Protein AF-A0A9K3M0X9-F1 (afdb_monomer_lite)

pLDDT: mean 77.63, std 12.57, range [40.56, 91.12]

Foldseek 3Di:
DDDPDPPPPVVVVVVVVVVVVVVVVVVCVVCVVVVNDDQPQQDLVNLVVLLVVLVVVLVVLVVDPDDPVVSVVVNVVSVVVNVSSVVSNVPDPVNVVVVVVVD

Radius of gyration: 21.82 Å; chains: 1; bounding box: 46×40×67 Å

Sequence (103 aa):
MNSWTGDHCPNHTLKELESMESSQKKLEKSLVQNGIPVSEDIPYEVAKDKIAEITESMKELASADMDPYAMEKKYNCLEEELAKYSNALMLTDEYAEEQNCIE

Secondary structure (DSSP, 8-state):
---------HHHHHHHHHHHHHHHHHHHHHHHHTT-PPPP---HHHHHHHHHHHHHHHHHHHHS---HHHHHHHHHHHHHHHHHHHHHHHTSHHHHHHHHHH-

Organism: NCBI:txid303405

Structure (mmCIF, N/CA/C/O backbone):
data_AF-A0A9K3M0X9-F1
#
_entry.id   AF-A0A9K3M0X9-F1
#
loop_
_atom_site.group_PDB
_atom_site.id
_atom_site.type_symbol
_atom_site.label_atom_id
_atom_site.label_alt_id
_atom_site.label_comp_id
_atom_site.label_asym_id
_atom_site.label_entity_id
_atom_site.label_seq_id
_atom_site.pdbx_PDB_ins_code
_atom_site.Cartn_x
_atom_site.Cartn_y
_atom_site.Cartn_z
_atom_site.occupancy
_atom_site.B_iso_or_equiv
_atom_site.auth_seq_id
_atom_site.auth_comp_id
_atom_site.auth_asym_id
_atom_site.auth_atom_id
_atom_site.pdbx_PDB_model_num
ATOM 1 N N . MET A 1 1 ? -32.150 -20.956 42.446 1.00 42.81 1 MET A N 1
ATOM 2 C CA . MET A 1 1 ? -31.433 -19.666 42.482 1.00 42.81 1 MET A CA 1
ATOM 3 C C . MET A 1 1 ? -30.348 -19.727 41.429 1.00 42.81 1 MET A C 1
ATOM 5 O O . MET A 1 1 ? -29.557 -20.656 41.489 1.00 42.81 1 MET A O 1
ATOM 9 N N . ASN A 1 2 ? -30.437 -18.853 40.423 1.00 40.56 2 ASN A N 1
ATOM 10 C CA . ASN A 1 2 ? -29.345 -18.141 39.742 1.00 40.56 2 ASN A CA 1
ATOM 11 C C . ASN A 1 2 ? -29.941 -17.510 38.479 1.00 40.56 2 ASN A C 1
ATOM 13 O O . ASN A 1 2 ? -30.257 -18.189 37.507 1.00 40.56 2 ASN A O 1
ATOM 17 N N . SER A 1 3 ? -30.187 -16.205 38.579 1.00 41.44 3 SER A N 1
ATOM 18 C CA . SER A 1 3 ? -30.777 -15.342 37.563 1.00 41.44 3 SER A CA 1
ATOM 19 C C . SER A 1 3 ? -29.818 -15.172 36.388 1.00 41.44 3 SER A C 1
ATOM 21 O O . SER A 1 3 ? -28.817 -14.467 36.497 1.00 41.44 3 SER A O 1
ATOM 23 N N . TRP A 1 4 ? -30.133 -15.811 35.270 1.00 48.53 4 TRP A N 1
ATOM 24 C CA . TRP A 1 4 ? -29.482 -15.579 33.988 1.00 48.53 4 TRP A CA 1
ATOM 25 C C . TRP A 1 4 ? -30.453 -14.838 33.080 1.00 48.53 4 TRP A C 1
ATOM 27 O O . TRP A 1 4 ? -31.177 -15.473 32.331 1.00 48.53 4 TRP A O 1
ATOM 37 N N . THR A 1 5 ? -30.473 -13.513 33.175 1.00 51.44 5 THR A N 1
ATOM 38 C CA . THR A 1 5 ? -30.858 -12.605 32.084 1.00 51.44 5 THR A CA 1
ATOM 39 C C . THR A 1 5 ? -30.272 -11.243 32.435 1.00 51.44 5 THR A C 1
ATOM 41 O O . THR A 1 5 ? -30.947 -10.376 32.984 1.00 51.44 5 THR A O 1
ATOM 44 N N . GLY A 1 6 ? -28.967 -11.083 32.213 1.00 51.97 6 GLY A N 1
ATOM 45 C CA . GLY A 1 6 ? -28.416 -9.744 32.073 1.00 51.97 6 GLY A CA 1
ATOM 46 C C . GLY A 1 6 ? -29.004 -9.165 30.794 1.00 51.97 6 GLY A C 1
ATOM 47 O O . GLY A 1 6 ? -28.672 -9.641 29.712 1.00 51.97 6 GLY A O 1
ATOM 48 N N . ASP A 1 7 ? -29.920 -8.211 30.938 1.00 50.78 7 ASP A N 1
ATOM 49 C CA . ASP A 1 7 ? -30.425 -7.332 29.884 1.00 50.78 7 ASP A CA 1
ATOM 50 C C . ASP A 1 7 ? -29.251 -6.632 29.180 1.00 50.78 7 ASP A C 1
ATOM 52 O O . ASP A 1 7 ? -28.892 -5.495 29.484 1.00 50.78 7 ASP A O 1
ATOM 56 N N . HIS A 1 8 ? -28.609 -7.315 28.237 1.00 56.38 8 HIS A N 1
ATOM 57 C CA . HIS A 1 8 ? -27.693 -6.685 27.301 1.00 56.38 8 HIS A CA 1
ATOM 58 C C . HIS A 1 8 ? -28.534 -6.181 26.128 1.00 56.38 8 HIS A C 1
ATOM 60 O O . HIS A 1 8 ? -28.677 -6.832 25.095 1.00 56.38 8 HIS A O 1
ATOM 66 N N . CYS A 1 9 ? -29.198 -5.045 26.346 1.00 53.25 9 CYS A N 1
ATOM 67 C CA . CYS A 1 9 ? -29.988 -4.383 25.318 1.00 53.25 9 CYS A CA 1
ATOM 68 C C . CYS A 1 9 ? -29.078 -4.043 24.124 1.00 53.25 9 CYS A C 1
ATOM 70 O O . CYS A 1 9 ? -28.133 -3.273 24.304 1.00 53.25 9 CYS A O 1
ATOM 72 N N . PRO A 1 10 ? -29.380 -4.504 22.895 1.00 62.25 10 PRO A N 1
ATOM 73 C CA . PRO A 1 10 ? -28.562 -4.221 21.708 1.00 62.25 10 PRO A CA 1
ATOM 74 C C . PRO A 1 10 ? -28.445 -2.720 21.398 1.00 62.25 10 PRO A C 1
ATOM 76 O O . PRO A 1 10 ? -27.573 -2.295 20.658 1.00 62.25 10 PRO A O 1
ATOM 79 N N . ASN A 1 11 ? -29.299 -1.880 21.986 1.00 64.06 11 ASN A N 1
ATOM 80 C CA . ASN A 1 11 ? -29.210 -0.427 21.857 1.00 64.06 11 ASN A CA 1
ATOM 81 C C . ASN A 1 11 ? -28.043 0.182 22.667 1.00 64.06 11 ASN A C 1
ATOM 83 O O . ASN A 1 11 ? -27.496 1.210 22.282 1.00 64.06 11 ASN A O 1
ATOM 87 N N . HIS A 1 12 ? -27.638 -0.450 23.777 1.00 71.75 12 HIS A N 1
ATOM 88 C CA . HIS A 1 12 ? -26.486 -0.004 24.570 1.00 71.75 12 HIS A CA 1
ATOM 89 C C . HIS A 1 12 ? -25.178 -0.216 23.805 1.00 71.75 12 HIS A C 1
ATOM 91 O O . HIS A 1 12 ? -24.373 0.704 23.700 1.00 71.75 12 HIS A O 1
ATOM 97 N N . THR A 1 13 ? -25.016 -1.397 23.204 1.00 77.38 13 THR A N 1
ATOM 98 C CA . THR A 1 13 ? -23.829 -1.745 22.413 1.00 77.38 13 THR A CA 1
ATOM 99 C C . THR A 1 13 ? -23.699 -0.873 21.170 1.00 77.38 13 THR A C 1
ATOM 101 O O . THR A 1 13 ? -22.609 -0.401 20.868 1.00 77.38 13 THR A O 1
ATOM 104 N N . LEU A 1 14 ? -24.810 -0.577 20.487 1.00 81.38 14 LEU A N 1
ATOM 105 C CA . LEU A 1 14 ? -24.815 0.347 19.347 1.00 81.38 14 LEU A CA 1
ATOM 106 C C . LEU A 1 14 ? -24.364 1.759 19.744 1.00 81.38 14 LEU A C 1
ATOM 108 O O . LEU A 1 14 ? -23.611 2.398 19.013 1.00 81.38 14 LEU A O 1
ATOM 112 N N . LYS A 1 15 ? -24.786 2.234 20.919 1.00 82.69 15 LYS A N 1
ATOM 113 C CA . LYS A 1 15 ? -24.421 3.561 21.423 1.00 82.69 15 LYS A CA 1
ATOM 114 C C . LYS A 1 15 ? -22.957 3.643 21.864 1.00 82.69 15 LYS A C 1
ATOM 116 O O . LYS A 1 15 ? -22.315 4.673 21.667 1.00 82.69 15 LYS A O 1
ATOM 121 N N . GLU A 1 16 ? -22.422 2.572 22.447 1.00 83.75 16 GLU A N 1
ATOM 122 C CA . GLU A 1 16 ? -20.989 2.466 22.740 1.00 83.75 16 GLU A CA 1
ATOM 123 C C . GLU A 1 16 ? -20.155 2.470 21.457 1.00 83.75 16 GLU A C 1
ATOM 125 O O . GLU A 1 16 ? -19.201 3.241 21.371 1.00 83.75 16 GLU A O 1
ATOM 130 N N . LEU A 1 17 ? -20.558 1.706 20.436 1.00 84.38 17 LEU A N 1
ATOM 131 C CA . LEU A 1 17 ? -19.883 1.683 19.135 1.00 84.38 17 LEU A CA 1
ATOM 132 C C . LEU A 1 17 ? -19.846 3.070 18.478 1.00 84.38 17 LEU A C 1
ATOM 134 O O . LEU A 1 17 ? -18.783 3.515 18.053 1.00 84.38 17 LEU A O 1
ATOM 138 N N . GLU A 1 18 ? -20.968 3.794 18.467 1.00 85.44 18 GLU A N 1
ATOM 139 C CA . GLU A 1 18 ? -21.030 5.163 17.932 1.00 85.44 18 GLU A CA 1
ATOM 140 C C . GLU A 1 18 ? -20.097 6.121 18.701 1.00 85.44 18 GLU A C 1
ATOM 142 O O . GLU A 1 18 ? -19.399 6.956 18.114 1.00 85.44 18 GLU A O 1
ATOM 147 N N . SER A 1 19 ? -20.032 5.987 20.030 1.00 83.81 19 SER A N 1
ATOM 148 C CA . SER A 1 19 ? -19.137 6.789 20.870 1.00 83.81 19 SER A CA 1
ATOM 149 C C . SER A 1 19 ? -17.658 6.490 20.602 1.00 83.81 19 SER A C 1
ATOM 151 O O . SER A 1 19 ? -16.830 7.412 20.580 1.00 83.81 19 SER A O 1
ATOM 153 N N . MET A 1 20 ? -17.313 5.219 20.392 1.00 85.44 20 MET A N 1
ATOM 154 C CA . MET A 1 20 ? -15.955 4.789 20.055 1.00 85.44 20 MET A CA 1
ATOM 155 C C . MET A 1 20 ? -15.549 5.306 18.670 1.00 85.44 20 MET A C 1
ATOM 157 O O . MET A 1 20 ? -14.510 5.956 18.557 1.00 85.44 20 MET A O 1
ATOM 161 N N . GLU A 1 21 ? -16.406 5.154 17.657 1.00 86.19 21 GLU A N 1
ATOM 162 C CA . GLU A 1 21 ? -16.163 5.654 16.296 1.00 86.19 21 GLU A CA 1
ATOM 163 C C . GLU A 1 21 ? -15.968 7.183 16.277 1.00 86.19 21 GLU A C 1
ATOM 165 O O . GLU A 1 21 ? -15.050 7.714 15.645 1.00 86.19 21 GLU A O 1
ATOM 170 N N . SER A 1 22 ? -16.799 7.922 17.020 1.00 83.81 22 SER A N 1
ATOM 171 C CA . SER A 1 22 ? -16.670 9.380 17.139 1.00 83.81 22 SER A CA 1
ATOM 172 C C . SER A 1 22 ? -15.344 9.794 17.782 1.00 83.81 22 SER A C 1
ATOM 174 O O . SER A 1 22 ? -14.745 10.805 17.402 1.00 83.81 22 SER A O 1
ATOM 176 N N . SER A 1 23 ? -14.874 9.019 18.760 1.00 86.06 23 SER A N 1
ATOM 177 C CA . SER A 1 23 ? -13.606 9.268 19.448 1.00 86.06 23 SER A CA 1
ATOM 178 C C . SER A 1 23 ? -12.414 8.963 18.542 1.00 86.06 23 SER A C 1
ATOM 180 O O . SER A 1 23 ? -11.508 9.791 18.446 1.00 86.06 23 SER A O 1
ATOM 182 N N . GLN A 1 24 ? -12.463 7.850 17.806 1.00 85.12 24 GLN A N 1
ATOM 183 C CA . GLN A 1 24 ? -11.462 7.480 16.808 1.00 85.12 24 GLN A CA 1
ATOM 184 C C . GLN A 1 24 ? -11.299 8.581 15.752 1.00 85.12 24 GLN A C 1
ATOM 186 O O . GLN A 1 24 ? -10.210 9.128 15.602 1.00 85.12 24 GLN A O 1
ATOM 191 N N . LYS A 1 25 ? -12.395 9.035 15.128 1.00 83.50 25 LYS A N 1
ATOM 192 C CA . LYS A 1 25 ? -12.357 10.108 14.113 1.00 83.50 25 LYS A CA 1
ATOM 193 C C . LYS A 1 25 ? -11.764 11.419 14.629 1.00 83.50 25 LYS A C 1
ATOM 195 O O . LYS A 1 25 ? -11.170 12.183 13.868 1.00 83.50 25 LYS A O 1
ATOM 200 N N . LYS A 1 26 ? -11.968 11.746 15.910 1.00 87.88 26 LYS A N 1
ATOM 201 C CA . LYS A 1 26 ? -11.376 12.948 16.524 1.00 87.88 26 LYS A CA 1
ATOM 202 C C . LYS A 1 26 ? -9.869 12.795 16.682 1.00 87.88 26 LYS A C 1
ATOM 204 O O . LYS A 1 26 ? -9.146 13.731 16.357 1.00 87.88 26 LYS A O 1
ATOM 209 N N . LEU A 1 27 ? -9.415 11.631 17.141 1.00 85.38 27 LEU A N 1
ATOM 210 C CA . LEU A 1 27 ? -7.994 11.326 17.280 1.00 85.38 27 LEU A CA 1
ATOM 211 C C . LEU A 1 27 ? -7.297 11.320 15.919 1.00 85.38 27 LEU A C 1
ATOM 213 O O . LEU A 1 27 ? -6.281 11.990 15.773 1.00 85.38 27 LEU A O 1
ATOM 217 N N . GLU A 1 28 ? -7.883 10.678 14.909 1.00 83.62 28 GLU A N 1
ATOM 218 C CA . GLU A 1 28 ? -7.367 10.680 13.535 1.00 83.62 28 GLU A CA 1
ATOM 219 C C . GLU A 1 28 ? -7.209 12.107 12.999 1.00 83.62 28 GLU A C 1
ATOM 221 O O . GLU A 1 28 ? -6.144 12.484 12.511 1.00 83.62 28 GLU A O 1
ATOM 226 N N . LYS A 1 29 ? -8.234 12.954 13.170 1.00 83.19 29 LYS A N 1
ATOM 227 C CA . LYS A 1 29 ? -8.156 14.373 12.791 1.00 83.19 29 LYS A CA 1
ATOM 228 C C . LYS A 1 29 ? -7.040 15.109 13.521 1.00 83.19 29 LYS A C 1
ATOM 230 O O . LYS A 1 29 ? -6.340 15.901 12.896 1.00 83.19 29 LYS A O 1
ATOM 235 N N . SER A 1 30 ? -6.873 14.877 14.822 1.00 82.06 30 SER A N 1
ATOM 236 C CA . SER A 1 30 ? -5.798 15.497 15.597 1.00 82.06 30 SER A CA 1
ATOM 237 C C . SER A 1 30 ? -4.417 15.019 15.149 1.00 82.06 30 SER A C 1
ATOM 239 O O . SER A 1 30 ? -3.516 15.844 15.037 1.00 82.06 30 SER A O 1
ATOM 241 N N . LEU A 1 31 ? -4.241 13.735 14.842 1.00 84.88 31 LEU A N 1
ATOM 242 C CA . LEU A 1 31 ? -2.983 13.192 14.325 1.00 84.88 31 LEU A CA 1
ATOM 243 C C . LEU A 1 31 ? -2.617 13.834 12.981 1.00 84.88 31 LEU A C 1
ATOM 245 O O . LEU A 1 31 ? -1.526 14.391 12.851 1.00 84.88 31 LEU A O 1
ATOM 249 N N . VAL A 1 32 ? -3.572 13.891 12.044 1.00 81.69 32 VAL A N 1
ATOM 250 C CA . VAL A 1 32 ? -3.390 14.550 10.740 1.00 81.69 32 VAL A CA 1
ATOM 251 C C . VAL A 1 32 ? -3.074 16.041 10.906 1.00 81.69 32 VAL A C 1
ATOM 253 O O . VAL A 1 32 ? -2.166 16.554 10.256 1.00 81.69 32 VAL A O 1
ATOM 256 N N . GLN A 1 33 ? -3.765 16.746 11.810 1.00 84.12 33 GLN A N 1
ATOM 257 C CA . GLN A 1 33 ? -3.493 18.161 12.107 1.00 84.12 33 GLN A CA 1
ATOM 258 C C . GLN A 1 33 ? -2.089 18.404 12.679 1.00 84.12 33 GLN A C 1
ATOM 260 O O . GLN A 1 33 ? -1.526 19.472 12.456 1.00 84.12 33 GLN A O 1
ATOM 265 N N . ASN A 1 34 ? -1.521 17.430 13.394 1.00 85.56 34 ASN A N 1
ATOM 266 C CA . ASN A 1 34 ? -0.157 17.492 13.927 1.00 85.56 34 ASN A CA 1
ATOM 267 C C . ASN A 1 34 ? 0.897 16.966 12.935 1.00 85.56 34 ASN A C 1
ATOM 269 O O . ASN A 1 34 ? 2.063 16.832 13.297 1.00 85.56 34 ASN A O 1
ATOM 273 N N . GLY A 1 35 ? 0.505 16.677 11.689 1.00 75.88 35 GLY A N 1
ATOM 274 C CA . GLY A 1 35 ? 1.409 16.188 10.649 1.00 75.88 35 GLY A CA 1
ATOM 275 C C . GLY A 1 35 ? 1.840 14.732 10.832 1.0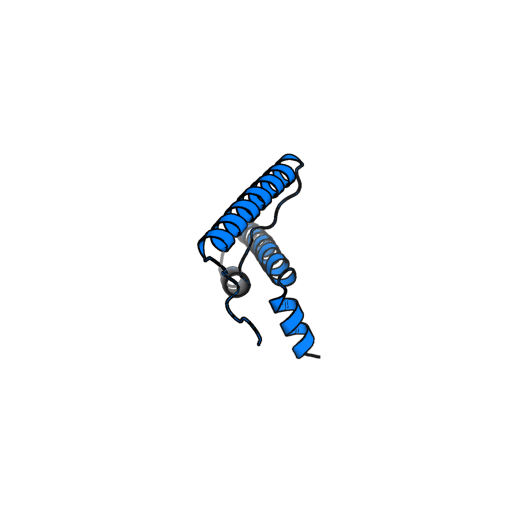0 75.88 35 GLY A C 1
ATOM 276 O O . GLY A 1 35 ? 2.798 14.308 10.192 1.00 75.88 35 GLY A O 1
ATOM 277 N N . ILE A 1 36 ? 1.156 13.969 11.690 1.00 76.75 36 ILE A N 1
ATOM 278 C CA . ILE A 1 36 ? 1.385 12.533 11.845 1.00 76.75 36 ILE A CA 1
ATOM 279 C C . ILE A 1 36 ? 0.485 11.820 10.827 1.00 76.75 36 ILE A C 1
ATOM 281 O O . ILE A 1 36 ? -0.742 11.930 10.933 1.00 76.75 36 ILE A O 1
ATOM 285 N N . PRO A 1 37 ? 1.053 11.116 9.832 1.00 70.44 37 PRO A N 1
ATOM 286 C CA . PRO A 1 37 ? 0.255 10.363 8.880 1.00 70.44 37 PRO A CA 1
ATOM 287 C C . PRO A 1 37 ? -0.447 9.222 9.617 1.00 70.44 37 PRO A C 1
ATOM 289 O O . PRO A 1 37 ? 0.193 8.374 10.235 1.00 70.44 37 PRO A O 1
ATOM 292 N N . VAL A 1 38 ? -1.774 9.223 9.565 1.00 67.44 38 VAL A N 1
ATOM 293 C CA . VAL A 1 38 ? -2.581 8.085 10.001 1.00 67.44 38 VAL A CA 1
ATOM 294 C C . VAL A 1 38 ? -2.611 7.116 8.831 1.00 67.44 38 VAL A C 1
ATOM 296 O O . VAL A 1 38 ? -3.059 7.488 7.746 1.00 67.44 38 VAL A O 1
ATOM 299 N N . SER A 1 39 ? -2.077 5.911 9.031 1.00 67.38 39 SER A N 1
ATOM 300 C CA . SER A 1 39 ? -2.195 4.860 8.023 1.00 67.38 39 SER A CA 1
ATOM 301 C C . SER A 1 39 ? -3.672 4.524 7.850 1.00 67.38 39 SER A C 1
ATOM 303 O O . SER A 1 39 ? -4.396 4.404 8.838 1.00 67.38 39 SER A O 1
ATOM 305 N N . GLU A 1 40 ? -4.122 4.417 6.604 1.00 67.50 40 GLU A N 1
ATOM 306 C CA . GLU A 1 40 ? -5.474 3.947 6.315 1.00 67.50 40 GLU A CA 1
ATOM 307 C C . GLU A 1 40 ? -5.621 2.517 6.847 1.00 67.50 40 GLU A C 1
ATOM 309 O O . GLU A 1 40 ? -4.683 1.722 6.754 1.00 67.50 40 GLU A O 1
ATOM 314 N N . ASP A 1 41 ? -6.788 2.206 7.411 1.00 70.62 41 ASP A N 1
ATOM 315 C CA . ASP A 1 41 ? -7.133 0.843 7.800 1.00 70.62 41 ASP A CA 1
ATOM 316 C C . ASP A 1 41 ? -7.348 0.026 6.519 1.00 70.62 41 ASP A C 1
ATOM 318 O O . ASP A 1 41 ? -8.393 0.109 5.867 1.00 70.62 41 ASP A O 1
ATOM 322 N N . ILE A 1 42 ? -6.288 -0.651 6.077 1.00 77.12 42 ILE A N 1
ATOM 323 C CA . ILE A 1 42 ? -6.287 -1.480 4.875 1.00 77.12 42 ILE A CA 1
ATOM 324 C C . ILE A 1 42 ? -6.448 -2.929 5.340 1.00 77.12 42 ILE A C 1
ATOM 326 O O . ILE A 1 42 ? -5.528 -3.456 5.967 1.00 77.12 42 ILE A O 1
ATOM 330 N N . PRO A 1 43 ? -7.570 -3.596 5.011 1.00 78.31 43 PRO A N 1
ATOM 331 C CA . PRO A 1 43 ? -7.770 -4.993 5.375 1.00 78.31 43 PRO A CA 1
ATOM 332 C C . PRO A 1 43 ? -6.652 -5.882 4.822 1.00 78.31 43 PRO A C 1
ATOM 334 O O . PRO A 1 43 ? -6.231 -5.693 3.678 1.00 78.31 43 PRO A O 1
ATOM 337 N N . TYR A 1 44 ? -6.230 -6.887 5.596 1.00 75.81 44 TYR A N 1
ATOM 338 C CA . TYR A 1 44 ? -5.141 -7.806 5.239 1.00 75.81 44 TYR A CA 1
ATOM 339 C C . TYR A 1 44 ? -5.289 -8.386 3.819 1.00 75.81 44 TYR A C 1
ATOM 341 O O . TYR A 1 44 ? -4.373 -8.281 3.004 1.00 75.81 44 TYR A O 1
ATOM 349 N N . GLU A 1 45 ? -6.471 -8.911 3.478 1.00 79.31 45 GLU A N 1
ATOM 350 C CA . GLU A 1 45 ? -6.737 -9.498 2.154 1.00 79.31 45 GLU A CA 1
ATOM 351 C C . GLU A 1 45 ? -6.587 -8.470 1.022 1.00 79.31 45 GLU A C 1
ATOM 353 O O . GLU A 1 45 ? -5.984 -8.744 -0.012 1.00 79.31 45 GLU A O 1
ATOM 358 N N . VAL A 1 46 ? -7.057 -7.238 1.247 1.00 80.75 46 VAL A N 1
ATOM 359 C CA . VAL A 1 46 ? -6.950 -6.148 0.266 1.00 80.75 46 VAL A CA 1
ATOM 360 C C . VAL A 1 46 ? -5.492 -5.730 0.080 1.00 80.75 46 VAL A C 1
ATOM 362 O O . VAL A 1 46 ? -5.068 -5.477 -1.048 1.00 80.75 46 VAL A O 1
ATOM 365 N N . ALA A 1 47 ? -4.711 -5.668 1.163 1.00 82.19 47 ALA A N 1
ATOM 366 C CA . ALA A 1 47 ? -3.283 -5.376 1.089 1.00 82.19 47 ALA A CA 1
ATOM 367 C C . ALA A 1 47 ? -2.531 -6.467 0.312 1.00 82.19 47 ALA A C 1
ATOM 369 O O . ALA A 1 47 ? -1.719 -6.147 -0.557 1.00 82.19 47 ALA A O 1
ATOM 370 N N . LYS A 1 48 ? -2.837 -7.743 0.567 1.00 84.31 48 LYS A N 1
ATOM 371 C CA . LYS A 1 48 ? -2.223 -8.895 -0.107 1.00 84.31 48 LYS A CA 1
ATOM 372 C C . LYS A 1 48 ? -2.519 -8.912 -1.607 1.00 84.31 48 LYS A C 1
ATOM 374 O O . LYS A 1 48 ? -1.592 -9.035 -2.410 1.00 84.31 48 LYS A O 1
ATOM 379 N N . ASP A 1 49 ? -3.779 -8.704 -1.983 1.00 87.25 49 ASP A N 1
ATOM 380 C CA . ASP A 1 49 ? -4.199 -8.607 -3.384 1.00 87.25 49 ASP A CA 1
ATOM 381 C C . ASP A 1 49 ? -3.504 -7.441 -4.098 1.00 87.25 49 ASP A C 1
ATOM 383 O O . ASP A 1 49 ? -3.008 -7.592 -5.217 1.00 87.25 49 ASP A O 1
ATOM 387 N N . LYS A 1 50 ? -3.398 -6.281 -3.435 1.00 87.25 50 LYS A N 1
ATOM 388 C CA . LYS A 1 50 ? -2.720 -5.103 -3.992 1.00 87.25 50 LYS A CA 1
ATOM 389 C C . LYS A 1 50 ? -1.226 -5.322 -4.186 1.00 87.25 50 LYS A C 1
ATOM 391 O O . LYS A 1 50 ? -0.696 -4.935 -5.223 1.00 87.25 50 LYS A O 1
ATOM 396 N N . ILE A 1 51 ? -0.550 -5.974 -3.242 1.00 88.56 51 ILE A N 1
ATOM 397 C CA . ILE A 1 51 ? 0.867 -6.336 -3.388 1.00 88.56 51 ILE A CA 1
ATOM 398 C C . ILE A 1 51 ? 1.060 -7.262 -4.597 1.00 88.56 51 ILE A C 1
ATOM 400 O O . ILE A 1 51 ? 1.984 -7.046 -5.385 1.00 88.56 51 ILE A O 1
ATOM 404 N N . ALA A 1 52 ? 0.184 -8.254 -4.784 1.00 89.25 52 ALA A N 1
ATOM 405 C CA . ALA A 1 52 ? 0.244 -9.157 -5.932 1.00 89.25 52 ALA A CA 1
ATOM 406 C C . ALA A 1 52 ? 0.025 -8.418 -7.267 1.00 89.25 52 ALA A C 1
ATOM 408 O O . ALA A 1 52 ? 0.795 -8.613 -8.209 1.00 89.25 52 ALA A O 1
ATOM 409 N N . GLU A 1 53 ? -0.969 -7.527 -7.333 1.00 91.12 53 GLU A N 1
ATOM 410 C CA . GLU A 1 53 ? -1.267 -6.703 -8.513 1.00 91.12 53 GLU A CA 1
ATOM 411 C C . GLU A 1 53 ? -0.096 -5.776 -8.883 1.00 91.12 53 GLU A C 1
ATOM 413 O O . GLU A 1 53 ? 0.298 -5.695 -10.051 1.00 91.12 53 GLU A O 1
ATOM 418 N N . ILE A 1 54 ? 0.497 -5.105 -7.890 1.00 90.12 54 ILE A N 1
ATOM 419 C CA . ILE A 1 54 ? 1.649 -4.217 -8.090 1.00 90.12 54 ILE A CA 1
ATOM 420 C C . ILE A 1 54 ? 2.862 -5.023 -8.560 1.00 90.12 54 ILE A C 1
ATOM 422 O O . ILE A 1 54 ? 3.525 -4.626 -9.515 1.00 90.12 54 ILE A O 1
ATOM 426 N N . THR A 1 55 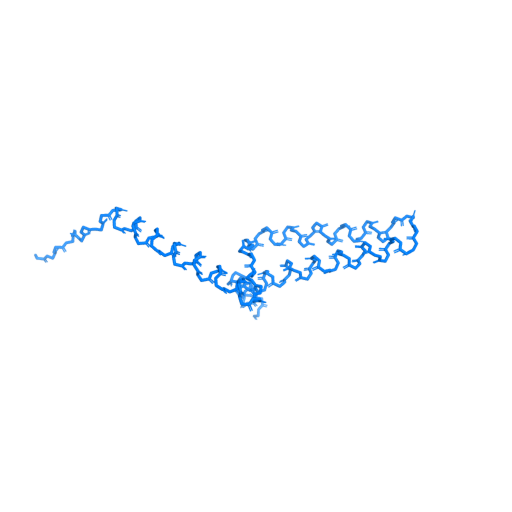? 3.120 -6.181 -7.950 1.00 88.94 55 THR A N 1
ATOM 427 C CA . THR A 1 55 ? 4.250 -7.044 -8.323 1.00 88.94 55 THR A CA 1
ATOM 428 C C . THR A 1 55 ? 4.134 -7.533 -9.769 1.00 88.94 55 THR A C 1
ATOM 430 O O . THR A 1 55 ? 5.120 -7.496 -10.510 1.00 88.94 55 THR A O 1
ATOM 433 N N . GLU A 1 56 ? 2.939 -7.946 -10.210 1.00 91.12 56 GLU A N 1
ATOM 434 C CA . GLU A 1 56 ? 2.735 -8.328 -11.613 1.00 91.12 56 GLU A CA 1
ATOM 435 C C . GLU A 1 56 ? 2.883 -7.110 -12.536 1.00 91.12 56 GLU A C 1
ATOM 437 O O . GLU A 1 56 ? 3.581 -7.193 -13.544 1.00 91.12 56 GLU A O 1
ATOM 442 N N . SER A 1 57 ? 2.355 -5.946 -12.147 1.00 87.94 57 SER A N 1
ATOM 443 C CA . SER A 1 57 ? 2.510 -4.700 -12.913 1.00 87.94 57 SER A CA 1
ATOM 444 C C . SER A 1 57 ? 3.979 -4.287 -13.079 1.00 87.94 57 SER A C 1
ATOM 446 O O . SER A 1 57 ? 4.379 -3.845 -14.155 1.00 87.94 57 SER A O 1
ATOM 448 N N . MET A 1 58 ? 4.813 -4.450 -12.046 1.00 86.75 58 MET A N 1
ATOM 449 C CA . MET A 1 58 ? 6.256 -4.179 -12.115 1.00 86.75 58 MET A CA 1
ATOM 450 C C . MET A 1 58 ? 6.971 -5.140 -13.068 1.00 86.75 58 MET A C 1
ATOM 452 O O . MET A 1 58 ? 7.853 -4.730 -13.825 1.00 86.75 58 MET A O 1
ATOM 456 N N . LYS A 1 59 ? 6.577 -6.414 -13.062 1.00 88.56 59 LYS A N 1
ATOM 457 C CA . LYS A 1 59 ? 7.113 -7.443 -13.958 1.00 88.56 59 LYS A CA 1
ATOM 458 C C . LYS A 1 59 ? 6.706 -7.200 -15.412 1.00 88.56 59 LYS A C 1
ATOM 460 O O . LYS A 1 59 ? 7.543 -7.323 -16.305 1.00 88.56 59 LYS A O 1
ATOM 465 N N . GLU A 1 60 ? 5.460 -6.801 -15.651 1.00 88.31 60 GLU A N 1
ATOM 466 C CA . GLU A 1 60 ? 4.992 -6.382 -16.972 1.00 88.31 60 GLU A CA 1
ATOM 467 C C . GLU A 1 60 ? 5.741 -5.134 -17.452 1.00 88.31 60 GLU A C 1
ATOM 469 O O . GLU A 1 60 ? 6.224 -5.110 -18.586 1.00 88.31 60 GLU A O 1
ATOM 474 N N . LEU A 1 61 ? 5.929 -4.137 -16.579 1.00 86.62 61 LEU A N 1
ATOM 475 C CA . LEU A 1 61 ? 6.699 -2.928 -16.876 1.00 86.62 61 LEU A CA 1
ATOM 476 C C . LEU A 1 61 ? 8.146 -3.257 -17.264 1.00 86.62 61 LEU A C 1
ATOM 478 O O . LEU A 1 61 ? 8.652 -2.701 -18.233 1.00 86.62 61 LEU A O 1
ATOM 482 N N . ALA A 1 62 ? 8.790 -4.193 -16.561 1.00 81.62 62 ALA A N 1
ATOM 483 C CA . ALA A 1 62 ? 10.148 -4.643 -16.872 1.00 81.62 62 ALA A CA 1
ATOM 484 C C . ALA A 1 62 ? 10.256 -5.333 -18.245 1.00 81.62 62 ALA A C 1
ATOM 486 O O . ALA A 1 62 ? 11.330 -5.359 -18.843 1.00 81.62 62 ALA A O 1
ATOM 487 N N . SER A 1 63 ? 9.150 -5.887 -18.753 1.00 83.38 63 SER A N 1
ATOM 488 C CA . SER A 1 63 ? 9.068 -6.487 -20.090 1.00 83.38 63 SER A CA 1
ATOM 489 C C . SER A 1 63 ? 8.601 -5.519 -21.185 1.00 83.38 63 S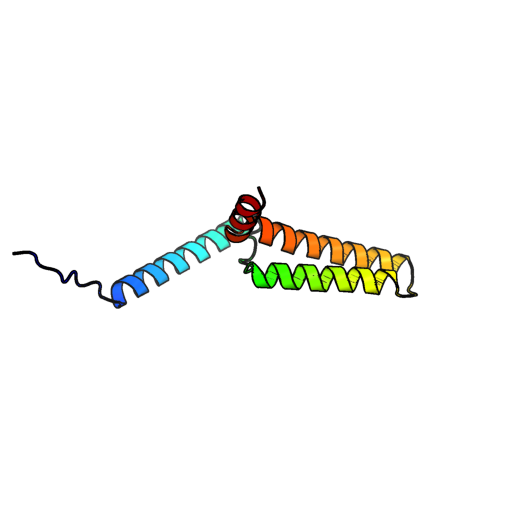ER A C 1
ATOM 491 O O . SER A 1 63 ? 8.630 -5.870 -22.365 1.00 83.38 63 SER A O 1
ATOM 493 N N . ALA A 1 64 ? 8.167 -4.311 -20.816 1.00 83.56 64 ALA A N 1
ATOM 494 C CA . ALA A 1 64 ? 7.658 -3.319 -21.749 1.00 83.56 64 ALA A CA 1
ATOM 495 C C . ALA A 1 64 ? 8.806 -2.554 -22.418 1.00 83.56 64 ALA A C 1
ATOM 497 O O . ALA A 1 64 ? 9.677 -1.999 -21.755 1.00 83.56 64 ALA A O 1
ATOM 498 N N . ASP A 1 65 ? 8.772 -2.459 -23.745 1.00 80.12 65 ASP A N 1
ATOM 499 C CA . ASP A 1 65 ? 9.751 -1.685 -24.511 1.00 80.12 65 ASP A CA 1
ATOM 500 C C . ASP A 1 65 ? 9.344 -0.197 -24.487 1.00 80.12 65 ASP A C 1
ATOM 502 O O . ASP A 1 65 ? 8.616 0.299 -25.351 1.00 80.12 65 ASP A O 1
ATOM 506 N N . MET A 1 66 ? 9.707 0.498 -23.405 1.00 82.00 66 MET A N 1
ATOM 507 C CA . MET A 1 66 ? 9.373 1.904 -23.156 1.00 82.00 66 MET A CA 1
ATOM 508 C C . MET A 1 66 ? 10.617 2.742 -22.844 1.00 82.00 66 MET A C 1
ATOM 510 O O . MET A 1 66 ? 11.683 2.215 -22.537 1.00 82.00 66 MET A O 1
ATOM 514 N N . ASP A 1 67 ? 10.474 4.069 -22.915 1.00 88.81 67 ASP A N 1
ATOM 515 C CA . ASP A 1 67 ? 11.560 5.000 -22.606 1.00 88.81 67 ASP A CA 1
ATOM 516 C C . ASP A 1 67 ? 12.150 4.733 -21.199 1.00 88.81 67 ASP A C 1
ATOM 518 O O . ASP A 1 67 ? 11.380 4.666 -20.232 1.00 88.81 67 ASP A O 1
ATOM 522 N N . PRO A 1 68 ? 13.485 4.605 -21.056 1.00 85.12 68 PRO A N 1
ATOM 523 C CA . PRO A 1 68 ? 14.123 4.238 -19.791 1.00 85.12 68 PRO A CA 1
ATOM 524 C C . PRO A 1 68 ? 13.799 5.186 -18.633 1.00 85.12 68 PRO A C 1
ATOM 526 O O . PRO A 1 68 ? 13.595 4.736 -17.510 1.00 85.12 68 PRO A O 1
ATOM 529 N N . TYR A 1 69 ? 13.696 6.491 -18.899 1.00 86.94 69 TYR A N 1
ATOM 530 C CA . TYR A 1 69 ? 13.391 7.483 -17.868 1.00 86.94 69 TYR A CA 1
ATOM 531 C C . TYR A 1 69 ? 11.929 7.386 -17.418 1.00 86.94 69 TYR A C 1
ATOM 533 O O . TYR A 1 69 ? 11.611 7.474 -16.229 1.00 86.94 69 TYR A O 1
ATOM 541 N N . ALA A 1 70 ? 11.017 7.156 -18.363 1.00 86.31 70 ALA A N 1
ATOM 542 C CA . ALA A 1 70 ? 9.620 6.898 -18.041 1.00 86.31 70 ALA A CA 1
ATOM 543 C C . ALA A 1 70 ? 9.428 5.565 -17.290 1.0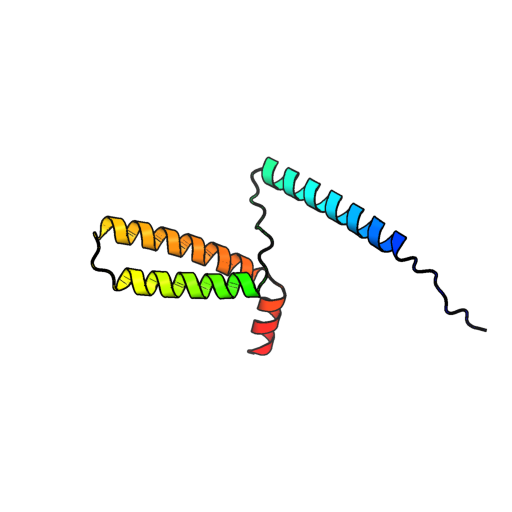0 86.31 70 ALA A C 1
ATOM 545 O O . ALA A 1 70 ? 8.537 5.478 -16.441 1.00 86.31 70 ALA A O 1
ATOM 546 N N . MET A 1 71 ? 10.240 4.545 -17.592 1.00 86.81 71 MET A N 1
ATOM 547 C CA . MET A 1 71 ? 10.202 3.241 -16.925 1.00 86.81 71 MET A CA 1
ATOM 548 C C . MET A 1 71 ? 10.662 3.368 -15.478 1.00 86.81 71 MET A C 1
ATOM 550 O O . MET A 1 71 ? 9.926 2.984 -14.576 1.00 86.81 71 MET A O 1
ATOM 554 N N . GLU A 1 72 ? 11.826 3.979 -15.259 1.00 87.31 72 GLU A N 1
ATOM 555 C CA .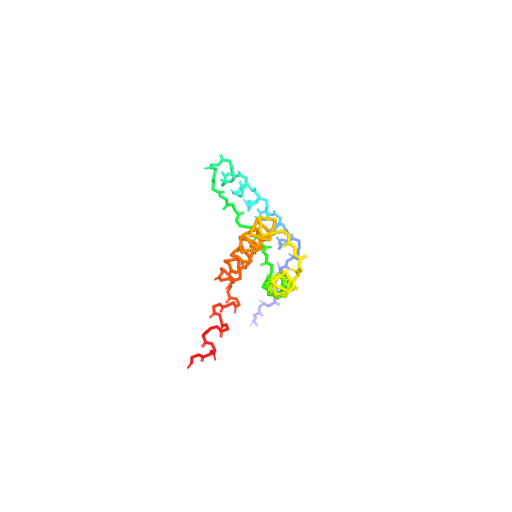 GLU A 1 72 ? 12.392 4.211 -13.929 1.00 87.31 72 GLU A CA 1
ATOM 556 C C . GLU A 1 72 ? 11.412 4.979 -13.037 1.00 87.31 72 GLU A C 1
ATOM 558 O O . GLU A 1 72 ? 11.119 4.566 -11.917 1.00 87.31 72 GLU A O 1
ATOM 563 N N . LYS A 1 73 ? 10.807 6.052 -13.561 1.00 89.19 73 LYS A N 1
ATOM 564 C CA . LYS A 1 73 ? 9.812 6.825 -12.812 1.00 89.19 73 LYS A CA 1
ATOM 565 C C . LYS A 1 73 ? 8.600 5.982 -12.403 1.00 89.19 73 LYS A C 1
ATOM 567 O O . LYS A 1 73 ? 8.142 6.097 -11.271 1.00 89.19 73 LYS A O 1
ATOM 572 N N . LYS A 1 74 ? 8.057 5.169 -13.315 1.00 87.19 74 LYS A N 1
ATOM 573 C CA . LYS A 1 74 ? 6.909 4.299 -13.011 1.00 87.19 74 LYS A CA 1
ATOM 574 C C . LYS A 1 74 ? 7.276 3.201 -12.021 1.00 87.19 74 LYS A C 1
ATOM 576 O O . LYS A 1 74 ? 6.488 2.924 -11.127 1.00 87.19 74 LYS A O 1
ATOM 581 N N . TYR A 1 75 ? 8.455 2.612 -12.172 1.00 88.69 75 TYR A N 1
ATOM 582 C CA . TYR A 1 75 ? 8.954 1.576 -11.281 1.00 88.69 75 TYR A CA 1
ATOM 583 C C . TYR A 1 75 ? 9.112 2.108 -9.851 1.00 88.69 75 TYR A C 1
ATOM 585 O O . TYR A 1 75 ? 8.588 1.500 -8.925 1.00 88.69 75 TYR A O 1
ATOM 593 N N . ASN A 1 76 ? 9.695 3.300 -9.684 1.00 88.06 76 ASN A N 1
ATOM 594 C CA . ASN A 1 76 ? 9.815 3.957 -8.378 1.00 88.06 76 ASN A CA 1
ATOM 595 C C . ASN A 1 76 ? 8.446 4.237 -7.734 1.00 88.06 76 ASN A C 1
ATOM 597 O O . ASN A 1 76 ? 8.275 4.023 -6.539 1.00 88.06 76 ASN A O 1
ATOM 601 N N . CYS A 1 77 ? 7.447 4.675 -8.511 1.00 89.31 77 CYS A N 1
ATOM 602 C CA . CYS A 1 77 ? 6.089 4.852 -7.985 1.00 89.31 77 CYS A CA 1
ATOM 603 C C . CYS A 1 77 ? 5.470 3.525 -7.519 1.00 89.31 77 CYS A C 1
ATOM 605 O O . CYS A 1 77 ? 4.848 3.483 -6.462 1.00 89.31 77 CYS A O 1
ATOM 607 N N . LEU A 1 78 ? 5.651 2.446 -8.286 1.00 89.81 78 LEU A N 1
ATOM 608 C CA . LEU A 1 78 ? 5.154 1.122 -7.912 1.00 89.81 78 LEU A CA 1
ATOM 609 C C . LEU A 1 78 ? 5.873 0.576 -6.668 1.00 89.81 78 LEU A C 1
ATOM 611 O O . LEU A 1 78 ? 5.227 -0.048 -5.832 1.00 89.81 78 LEU A O 1
ATOM 615 N N . GLU A 1 79 ? 7.171 0.849 -6.493 1.00 88.56 79 GLU A N 1
ATOM 616 C CA . GLU A 1 79 ? 7.900 0.503 -5.263 1.00 88.56 79 GLU A CA 1
ATOM 617 C C . GLU A 1 79 ? 7.353 1.240 -4.036 1.00 88.56 79 GLU A C 1
ATOM 619 O O . GLU A 1 79 ? 7.148 0.622 -2.990 1.00 88.56 79 GLU A O 1
ATOM 624 N N . GLU A 1 80 ? 7.079 2.543 -4.151 1.00 88.25 80 GLU A N 1
ATOM 625 C CA . GLU A 1 80 ? 6.474 3.321 -3.063 1.00 88.25 80 GLU A CA 1
ATOM 626 C C . GLU A 1 80 ? 5.087 2.778 -2.683 1.00 88.25 80 GLU A C 1
ATOM 628 O O . GLU A 1 80 ? 4.775 2.639 -1.496 1.00 88.25 80 GLU A O 1
ATOM 633 N N . GLU A 1 81 ? 4.263 2.419 -3.672 1.00 86.50 81 GLU A N 1
ATOM 634 C CA . GLU A 1 81 ? 2.957 1.801 -3.426 1.00 86.50 81 GLU A CA 1
ATOM 635 C C . GLU A 1 81 ? 3.095 0.417 -2.782 1.00 86.50 81 GLU A C 1
ATOM 637 O O . GLU A 1 81 ? 2.422 0.134 -1.788 1.00 86.50 81 GLU A O 1
ATOM 642 N N . LEU A 1 82 ? 4.003 -0.428 -3.278 1.00 88.50 82 LEU A N 1
ATOM 643 C CA . LEU A 1 82 ? 4.273 -1.748 -2.707 1.00 88.50 82 LEU A CA 1
ATOM 644 C C . LEU A 1 82 ? 4.732 -1.646 -1.248 1.00 88.50 82 LEU A C 1
ATOM 646 O O . LEU A 1 82 ? 4.280 -2.424 -0.403 1.00 88.50 82 LEU A O 1
ATOM 650 N N . ALA A 1 83 ? 5.574 -0.661 -0.933 1.00 84.00 83 ALA A N 1
ATOM 651 C CA . ALA A 1 83 ? 6.013 -0.383 0.428 1.00 84.00 83 ALA A CA 1
ATOM 652 C C . ALA A 1 83 ? 4.851 0.087 1.320 1.00 84.00 83 ALA A C 1
ATOM 654 O O . ALA A 1 83 ? 4.762 -0.339 2.472 1.00 84.00 83 ALA A O 1
ATOM 655 N N . LYS A 1 84 ? 3.924 0.908 0.802 1.00 83.88 84 LYS A N 1
ATOM 656 C CA . LYS A 1 84 ? 2.725 1.342 1.542 1.00 83.88 84 LYS A CA 1
ATOM 657 C C . LYS A 1 84 ? 1.865 0.143 1.950 1.00 83.88 84 LYS A C 1
ATOM 659 O O . LYS A 1 84 ? 1.542 0.007 3.129 1.00 83.88 84 LYS A O 1
ATOM 664 N N . TYR A 1 85 ? 1.512 -0.724 1.001 1.00 83.69 85 TYR A N 1
ATOM 665 C CA . TYR A 1 85 ? 0.657 -1.884 1.278 1.00 83.69 85 TYR A CA 1
ATOM 666 C C . TYR A 1 85 ? 1.371 -2.961 2.098 1.00 83.69 85 TYR A C 1
ATOM 668 O O . TYR A 1 85 ? 0.751 -3.539 2.984 1.00 83.69 85 TYR A O 1
ATOM 676 N N . SER A 1 86 ? 2.672 -3.185 1.882 1.00 83.31 86 SER A N 1
ATOM 677 C CA . SER A 1 86 ? 3.450 -4.121 2.710 1.00 83.31 86 SER A CA 1
ATOM 678 C C . SER A 1 86 ? 3.556 -3.647 4.156 1.00 83.31 86 SER A C 1
ATOM 680 O O . SER A 1 86 ? 3.357 -4.437 5.072 1.00 83.31 86 SER A O 1
ATOM 682 N N . ASN A 1 87 ? 3.802 -2.353 4.380 1.00 81.06 87 ASN A N 1
ATOM 683 C CA . ASN A 1 87 ? 3.820 -1.800 5.733 1.00 81.06 87 ASN A CA 1
ATOM 684 C C . ASN A 1 87 ? 2.442 -1.891 6.394 1.00 81.06 87 ASN A C 1
ATOM 686 O O . ASN A 1 87 ? 2.366 -2.210 7.575 1.00 81.06 87 ASN A O 1
ATOM 690 N N . ALA A 1 88 ? 1.362 -1.642 5.649 1.00 79.81 88 ALA A N 1
ATOM 691 C CA . ALA A 1 88 ? 0.009 -1.821 6.165 1.00 79.81 88 ALA A CA 1
ATOM 692 C C . ALA A 1 88 ? -0.252 -3.282 6.566 1.00 79.81 88 ALA A C 1
ATOM 694 O O . ALA A 1 88 ? -0.704 -3.523 7.678 1.00 79.81 88 ALA A O 1
ATOM 695 N N . LEU A 1 89 ? 0.125 -4.246 5.715 1.00 80.88 89 LEU A N 1
ATOM 696 C CA . LEU A 1 89 ? 0.024 -5.682 5.994 1.00 80.88 89 LEU A CA 1
ATOM 697 C C . LEU A 1 89 ? 0.799 -6.067 7.265 1.00 80.88 89 LEU A C 1
ATOM 699 O O . LEU A 1 89 ? 0.259 -6.740 8.135 1.00 80.88 89 LEU A O 1
ATOM 703 N N . MET A 1 90 ? 2.040 -5.596 7.414 1.00 77.00 90 MET A N 1
ATOM 704 C CA . MET A 1 90 ? 2.886 -5.892 8.579 1.00 77.00 90 MET A CA 1
ATOM 705 C C . MET A 1 90 ? 2.351 -5.337 9.906 1.00 77.00 90 MET A C 1
ATOM 707 O O . MET A 1 90 ? 2.785 -5.787 10.964 1.00 77.00 90 MET A O 1
ATOM 711 N N . LEU A 1 91 ? 1.459 -4.347 9.860 1.00 74.19 91 LEU A N 1
ATOM 712 C CA . LEU A 1 91 ? 0.831 -3.754 11.041 1.00 74.19 91 LEU A CA 1
ATOM 713 C C . LEU A 1 91 ? -0.470 -4.467 11.447 1.00 74.19 91 LEU A C 1
ATOM 715 O O . LEU A 1 91 ? -1.041 -4.105 12.473 1.00 74.19 91 LEU A O 1
ATOM 719 N N . THR A 1 92 ? -0.933 -5.450 10.665 1.00 75.25 92 THR A N 1
ATOM 720 C CA . THR A 1 92 ? -2.116 -6.266 10.989 1.00 75.25 92 THR A CA 1
ATOM 721 C C . THR A 1 92 ? -1.766 -7.424 11.925 1.00 75.25 92 THR A C 1
ATOM 723 O O . THR A 1 92 ? -0.685 -8.015 11.819 1.00 75.25 92 THR A O 1
ATOM 726 N N . ASP A 1 93 ? -2.687 -7.766 12.830 1.00 66.06 93 ASP A N 1
ATOM 727 C CA . ASP A 1 93 ? -2.523 -8.888 13.764 1.00 66.06 93 ASP A CA 1
ATOM 728 C C . ASP A 1 93 ? -2.464 -10.229 13.004 1.00 66.06 93 ASP A C 1
ATOM 730 O O . ASP A 1 93 ? -1.684 -11.114 13.354 1.00 66.06 93 ASP A O 1
ATOM 734 N N . GLU A 1 94 ? -3.198 -10.351 11.893 1.00 67.25 94 GLU A N 1
ATOM 735 C CA . GLU A 1 94 ? -3.236 -11.537 11.033 1.00 67.25 94 GLU A CA 1
ATOM 736 C C . GLU A 1 94 ? -1.867 -11.879 10.424 1.00 67.25 94 GLU A C 1
ATOM 738 O O . GLU A 1 94 ? -1.497 -13.052 10.346 1.00 67.25 94 GLU A O 1
ATOM 743 N N . TYR A 1 95 ? -1.072 -10.876 10.032 1.00 66.00 95 TYR A N 1
ATOM 744 C CA . TYR A 1 95 ? 0.292 -11.110 9.546 1.00 66.00 95 TYR A CA 1
ATOM 745 C C . TYR A 1 95 ? 1.213 -11.624 10.663 1.00 66.00 95 TYR A C 1
ATOM 747 O O . TYR A 1 95 ? 2.038 -12.511 10.434 1.00 66.00 95 TYR A O 1
ATOM 755 N N . ALA A 1 96 ? 1.068 -11.094 11.882 1.00 65.88 96 ALA A N 1
ATOM 756 C CA . ALA A 1 96 ? 1.837 -11.551 13.037 1.00 65.88 96 ALA A CA 1
ATOM 757 C C . ALA A 1 96 ? 1.492 -13.003 13.413 1.00 65.88 96 ALA A C 1
ATOM 759 O O . ALA A 1 96 ? 2.385 -13.778 13.759 1.00 65.88 96 ALA A O 1
ATOM 760 N N . GLU A 1 97 ? 0.219 -13.387 13.299 1.00 70.81 97 GLU A N 1
ATOM 761 C CA . GLU A 1 97 ? -0.242 -14.764 13.495 1.00 70.81 97 GLU A CA 1
ATOM 762 C C . GLU A 1 97 ? 0.290 -15.716 12.414 1.00 70.81 97 GLU A C 1
ATOM 764 O O . GLU A 1 97 ? 0.792 -16.792 12.741 1.00 70.81 97 GLU A O 1
ATOM 769 N N . GLU A 1 98 ? 0.254 -15.313 11.139 1.00 64.56 98 GLU A N 1
ATOM 770 C CA . GLU A 1 98 ? 0.753 -16.125 10.023 1.00 64.56 98 GLU A CA 1
ATOM 771 C C . GLU A 1 98 ? 2.262 -16.400 10.154 1.00 64.56 98 GLU A C 1
ATOM 773 O O . GLU A 1 98 ? 2.697 -17.532 9.949 1.00 64.56 98 GLU A O 1
ATOM 778 N N . GLN A 1 99 ? 3.061 -15.413 10.583 1.00 63.91 99 GLN A N 1
ATOM 779 C CA . GLN A 1 99 ? 4.491 -15.617 10.860 1.00 63.91 99 GLN A CA 1
ATOM 780 C C . GLN A 1 99 ? 4.737 -16.559 12.050 1.00 63.91 99 GLN A C 1
ATOM 782 O O . GLN A 1 99 ? 5.634 -17.395 11.984 1.00 63.91 99 GLN A O 1
ATOM 787 N N . ASN A 1 100 ? 3.915 -16.485 13.101 1.00 60.41 100 ASN A N 1
ATOM 788 C CA . ASN A 1 100 ? 4.022 -17.363 14.274 1.00 60.41 100 ASN A CA 1
ATOM 789 C C . ASN A 1 100 ? 3.647 -18.828 13.978 1.00 60.41 100 ASN A C 1
ATOM 791 O O . ASN A 1 100 ? 4.041 -19.720 14.722 1.00 60.41 100 ASN A O 1
ATOM 795 N N . CYS A 1 101 ? 2.859 -19.091 12.930 1.00 59.84 101 CYS A N 1
ATOM 796 C CA . CYS A 1 101 ? 2.512 -20.448 12.493 1.00 59.84 101 CYS A CA 1
ATOM 797 C C . CYS A 1 101 ? 3.530 -21.072 11.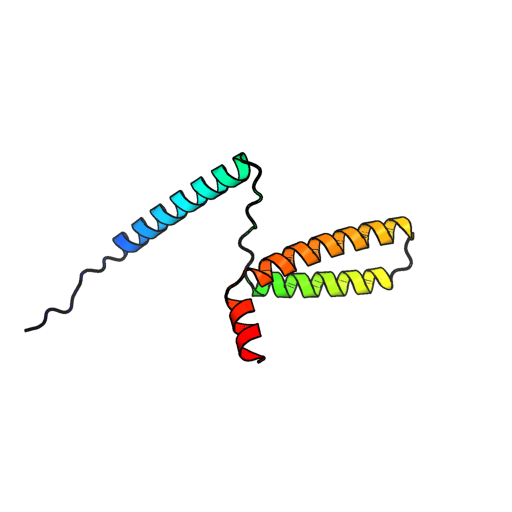522 1.00 59.84 101 CYS A C 1
ATOM 799 O O . CYS A 1 101 ? 3.429 -22.267 11.237 1.00 59.84 101 CYS A O 1
ATOM 801 N N . ILE A 1 102 ? 4.463 -20.280 10.981 1.00 57.94 102 ILE A N 1
ATOM 802 C CA . ILE A 1 102 ? 5.500 -20.740 10.040 1.00 57.94 102 ILE A CA 1
ATOM 803 C C . ILE A 1 102 ? 6.781 -21.195 10.777 1.00 57.94 102 ILE A C 1
ATOM 805 O O . ILE A 1 102 ? 7.595 -21.908 10.183 1.00 57.94 102 ILE A O 1
ATOM 809 N N . GLU A 1 103 ? 6.942 -20.843 12.057 1.00 46.22 103 GLU A N 1
ATOM 810 C CA . GLU A 1 103 ? 8.033 -21.290 12.948 1.00 46.22 103 GLU A CA 1
ATOM 811 C C . GLU A 1 103 ? 7.692 -22.589 13.706 1.00 46.22 103 GLU A C 1
ATOM 813 O O . GLU A 1 103 ? 8.592 -23.459 13.807 1.00 46.22 103 GLU A O 1
#